Protein AF-A0A0Z8J4R9-F1 (afdb_monomer)

Foldseek 3Di:
DAFQAAKKFKFLDPDPPGDGDDMDGHGDDDDFDDWDDDPQFIWTWDQDPVRGIIIITQAGDDPNDRPGGRGDDD

pLDDT: mean 97.56, std 2.18, range [81.88, 98.75]

Secondary structure (DSSP, 8-state):
-EE-SSEEEEESSSSTTSPEEEEEETT-B----EEEEETTEEEEEEE-TTS-EEEEEEEEEETTEEEEESEE--

Mean predicted aligned error: 1.92 Å

Radius of gyration: 11.18 Å; Cα contacts (8 Å, |Δi|>4): 172; chains: 1; bounding box: 25×23×25 Å

Organism: Streptococcus suis (NCBI:txid1307)

Structure (mmCIF, N/CA/C/O backbone):
data_AF-A0A0Z8J4R9-F1
#
_entry.id   AF-A0A0Z8J4R9-F1
#
loop_
_atom_site.group_PDB
_atom_site.id
_atom_site.type_symbol
_atom_site.label_atom_id
_atom_site.label_alt_id
_atom_site.label_comp_id
_atom_site.label_asym_id
_atom_site.label_entity_id
_atom_site.label_seq_id
_atom_site.pdbx_PDB_ins_code
_atom_site.Cartn_x
_atom_site.Cartn_y
_atom_site.Cartn_z
_atom_site.occupancy
_atom_site.B_iso_or_equiv
_atom_site.auth_seq_id
_atom_site.auth_comp_id
_atom_site.auth_asym_id
_atom_site.auth_atom_id
_atom_site.pdbx_PDB_model_num
ATOM 1 N N . MET A 1 1 ? 6.158 4.295 6.712 1.00 95.12 1 MET A N 1
ATOM 2 C CA . MET A 1 1 ? 6.175 4.797 5.322 1.00 95.12 1 MET A CA 1
ATOM 3 C C . MET A 1 1 ? 5.562 6.187 5.291 1.00 95.12 1 MET A C 1
ATOM 5 O O . MET A 1 1 ? 4.568 6.396 5.976 1.00 95.12 1 MET A O 1
ATOM 9 N N . THR A 1 2 ? 6.136 7.108 4.514 1.00 98.19 2 THR A N 1
ATOM 10 C CA . THR A 1 2 ? 5.510 8.396 4.158 1.00 98.19 2 THR A CA 1
ATOM 11 C C . THR A 1 2 ? 5.103 8.355 2.692 1.00 98.19 2 THR A C 1
ATOM 13 O O . THR A 1 2 ? 5.946 8.063 1.845 1.00 98.19 2 THR A O 1
ATOM 16 N N . VAL A 1 3 ? 3.842 8.645 2.382 1.00 98.50 3 VAL A N 1
ATOM 17 C CA . VAL A 1 3 ? 3.289 8.543 1.021 1.00 98.50 3 VAL A CA 1
ATOM 18 C C . VAL A 1 3 ? 3.818 9.680 0.135 1.00 98.50 3 VAL A C 1
ATOM 20 O O . VAL A 1 3 ? 3.821 10.842 0.549 1.00 98.50 3 VAL A O 1
ATOM 23 N N . LYS A 1 4 ? 4.271 9.355 -1.084 1.00 98.56 4 LYS A N 1
ATOM 24 C CA . LYS A 1 4 ? 4.813 10.310 -2.076 1.00 98.56 4 LYS A CA 1
ATOM 25 C C . LYS A 1 4 ? 4.050 10.349 -3.401 1.00 98.56 4 LYS A C 1
ATOM 27 O O . LYS A 1 4 ? 4.403 11.132 -4.275 1.00 98.56 4 LYS A O 1
ATOM 32 N N . VAL A 1 5 ? 2.983 9.569 -3.521 1.00 98.25 5 VAL A N 1
ATOM 33 C CA . VAL A 1 5 ? 2.021 9.617 -4.632 1.00 98.25 5 VAL A CA 1
ATOM 34 C C . VAL A 1 5 ? 0.695 10.220 -4.164 1.00 98.25 5 VAL A C 1
ATOM 36 O O . VAL A 1 5 ? 0.490 10.414 -2.967 1.00 98.25 5 VAL A O 1
ATOM 39 N N . SER A 1 6 ? -0.209 10.540 -5.091 1.00 98.06 6 SER A N 1
ATOM 40 C CA . SER A 1 6 ? -1.490 11.182 -4.763 1.00 98.06 6 SER A CA 1
ATOM 41 C C . SER A 1 6 ? -2.404 10.300 -3.913 1.00 98.06 6 SER A C 1
ATOM 43 O O . SER A 1 6 ? -3.057 10.807 -3.001 1.00 98.06 6 SER A O 1
ATOM 45 N N . LEU A 1 7 ? -2.442 8.995 -4.194 1.00 98.38 7 LEU A N 1
ATOM 46 C CA . LEU A 1 7 ? -3.331 8.048 -3.532 1.00 98.38 7 LEU A CA 1
ATOM 47 C C . LEU A 1 7 ? -2.731 6.639 -3.508 1.00 98.38 7 LEU A C 1
ATOM 49 O O . LEU A 1 7 ? -2.203 6.161 -4.510 1.00 98.38 7 LEU A O 1
ATOM 53 N N . LEU A 1 8 ? -2.879 5.955 -2.376 1.00 98.56 8 LEU A N 1
ATOM 54 C CA . LEU A 1 8 ? -2.625 4.530 -2.207 1.00 98.56 8 LEU A CA 1
ATOM 55 C C . LEU A 1 8 ? -3.861 3.845 -1.637 1.00 98.56 8 LEU A C 1
ATOM 57 O O . LEU A 1 8 ? -4.444 4.303 -0.658 1.00 98.56 8 LEU A O 1
ATOM 61 N N . ASN A 1 9 ? -4.230 2.709 -2.219 1.00 98.69 9 ASN A N 1
ATOM 62 C CA . ASN A 1 9 ? -5.323 1.889 -1.712 1.00 98.69 9 ASN A CA 1
ATOM 63 C C . ASN A 1 9 ? -4.845 0.996 -0.566 1.00 98.69 9 ASN A C 1
ATOM 65 O O . ASN A 1 9 ? -3.812 0.333 -0.671 1.00 98.69 9 ASN A O 1
ATOM 69 N N . VAL A 1 10 ? -5.653 0.921 0.486 1.00 98.62 10 VAL A N 1
ATOM 70 C CA . VAL A 1 10 ? -5.540 -0.086 1.537 1.00 98.62 10 VAL A CA 1
ATOM 71 C C . VAL A 1 10 ? -6.456 -1.245 1.173 1.00 98.62 10 VAL A C 1
ATOM 73 O O . VAL A 1 10 ? -7.658 -1.049 0.980 1.00 98.62 10 VAL A O 1
ATOM 76 N N . ARG A 1 11 ? -5.899 -2.451 1.092 1.00 98.75 11 ARG A N 1
ATOM 77 C CA . ARG A 1 11 ? -6.610 -3.673 0.713 1.00 98.75 11 ARG A CA 1
ATOM 78 C C . ARG A 1 11 ? -6.673 -4.692 1.847 1.00 98.75 11 ARG A C 1
ATOM 80 O O . ARG A 1 11 ? -5.900 -4.627 2.806 1.00 98.75 11 ARG A O 1
ATOM 87 N N . ASP A 1 12 ? -7.627 -5.613 1.754 1.00 98.44 12 ASP A N 1
ATOM 88 C CA . ASP A 1 12 ? -7.833 -6.713 2.709 1.00 98.44 12 ASP A CA 1
ATOM 89 C C . ASP A 1 12 ? -6.936 -7.939 2.472 1.00 98.44 12 ASP A C 1
ATOM 91 O O . ASP A 1 12 ? -6.754 -8.739 3.386 1.00 98.44 12 ASP A O 1
ATOM 95 N N . LYS A 1 13 ? -6.320 -8.042 1.295 1.00 97.81 13 LYS A N 1
ATOM 96 C CA . LYS A 1 13 ? -5.266 -9.004 0.954 1.00 97.81 13 LYS A CA 1
ATOM 97 C C . LYS A 1 13 ? -4.195 -8.340 0.075 1.00 97.81 13 LYS A C 1
ATOM 99 O O . LYS A 1 13 ? -4.487 -7.301 -0.529 1.00 97.81 13 LYS A O 1
ATOM 104 N N . PRO A 1 14 ? -2.968 -8.888 -0.001 1.00 94.06 14 PRO A N 1
ATOM 105 C CA . PRO A 1 14 ? -1.962 -8.381 -0.920 1.00 94.06 14 PRO A CA 1
ATOM 106 C C . PRO A 1 14 ? -2.337 -8.826 -2.334 1.00 94.06 14 PRO A C 1
ATOM 108 O O . PRO A 1 14 ? -2.452 -10.023 -2.589 1.00 94.06 14 PRO A O 1
ATOM 111 N N . GLY A 1 15 ? -2.561 -7.861 -3.221 1.00 96.31 15 GLY A N 1
ATOM 112 C CA . GLY A 1 15 ? -2.914 -8.115 -4.615 1.00 96.31 15 GLY A CA 1
ATOM 113 C C . GLY A 1 15 ? -3.928 -7.123 -5.179 1.00 96.31 15 GLY A C 1
ATOM 114 O O . GLY A 1 15 ? -4.652 -6.440 -4.447 1.00 96.31 15 GLY A O 1
ATOM 115 N N . LEU A 1 16 ? -3.978 -7.023 -6.503 1.00 96.44 16 LEU A N 1
ATOM 116 C CA . LEU A 1 16 ? -4.864 -6.109 -7.229 1.00 96.44 16 LEU A CA 1
ATOM 117 C C . LEU A 1 16 ? -6.343 -6.499 -7.124 1.00 96.44 16 LEU A C 1
ATOM 119 O O . LEU A 1 16 ? -7.214 -5.641 -7.287 1.00 96.44 16 LEU A O 1
ATOM 123 N N . ASP A 1 17 ? -6.622 -7.755 -6.791 1.00 97.75 17 ASP A N 1
ATOM 124 C CA . ASP A 1 17 ? -7.963 -8.303 -6.601 1.00 97.75 17 ASP A CA 1
ATOM 125 C C . ASP A 1 17 ? -8.464 -8.218 -5.141 1.00 97.75 17 ASP A C 1
ATOM 127 O O . ASP A 1 17 ? -9.598 -8.599 -4.846 1.00 97.75 17 ASP A O 1
ATOM 131 N N . GLY A 1 18 ? -7.648 -7.706 -4.210 1.00 97.81 18 GLY A N 1
ATOM 132 C CA . GLY A 1 18 ? -8.073 -7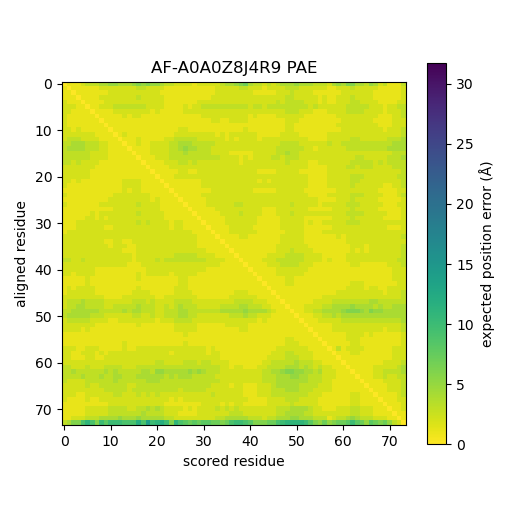.430 -2.834 1.00 97.81 18 GLY A CA 1
ATOM 133 C C . GLY A 1 18 ? -9.074 -6.279 -2.760 1.00 97.81 18 GLY A C 1
ATOM 134 O O . GLY A 1 18 ? -8.947 -5.290 -3.485 1.00 97.81 18 GLY A O 1
ATOM 135 N N . LYS A 1 19 ? -10.061 -6.354 -1.866 1.00 98.50 19 LYS A N 1
ATOM 136 C CA . LYS A 1 19 ? -11.062 -5.290 -1.710 1.00 98.50 19 LYS A CA 1
ATOM 137 C C . LYS A 1 19 ? -10.407 -4.040 -1.145 1.00 98.50 19 LYS A C 1
ATOM 139 O O . LYS A 1 19 ? -9.676 -4.114 -0.159 1.00 98.50 19 LYS A O 1
ATOM 144 N N . ILE A 1 20 ? -10.706 -2.889 -1.739 1.00 98.56 20 ILE A N 1
ATOM 145 C CA . ILE A 1 20 ? -10.283 -1.589 -1.214 1.00 98.56 20 ILE A CA 1
ATOM 146 C C . ILE A 1 20 ? -11.154 -1.265 0.002 1.00 98.56 20 ILE A C 1
ATOM 148 O O . ILE A 1 20 ? -12.379 -1.290 -0.085 1.00 98.56 20 ILE A O 1
ATOM 152 N N . VAL A 1 21 ? -10.519 -0.983 1.137 1.00 98.38 21 VAL A N 1
ATOM 153 C CA . VAL A 1 21 ? -11.201 -0.734 2.421 1.00 98.38 21 VAL A CA 1
ATOM 154 C C . VAL A 1 21 ? -10.874 0.628 3.029 1.00 98.38 21 VAL A C 1
ATOM 156 O O . VAL A 1 21 ? -11.563 1.064 3.946 1.00 98.38 21 VAL A O 1
ATOM 159 N N . ALA A 1 22 ? -9.815 1.278 2.550 1.00 98.19 22 ALA A N 1
ATOM 160 C CA . ALA A 1 22 ? -9.413 2.631 2.916 1.00 98.19 22 ALA A CA 1
ATOM 161 C C . ALA A 1 22 ? -8.399 3.153 1.887 1.00 98.19 22 ALA A C 1
ATOM 163 O O . ALA A 1 22 ? -8.002 2.434 0.965 1.00 98.19 22 ALA A O 1
ATOM 164 N N . THR A 1 23 ? -7.946 4.386 2.074 1.00 98.56 23 THR A N 1
ATOM 165 C CA . THR A 1 23 ? -6.917 5.017 1.246 1.00 98.56 23 THR A CA 1
ATOM 166 C C . THR A 1 23 ? -5.955 5.817 2.110 1.00 98.56 23 THR A C 1
ATOM 168 O O . THR A 1 23 ? -6.362 6.345 3.142 1.00 98.56 23 THR A O 1
ATOM 171 N N . TYR A 1 24 ? -4.714 5.943 1.648 1.00 98.62 24 TYR A N 1
ATOM 172 C CA . TYR A 1 24 ? -3.776 6.973 2.084 1.00 98.62 24 TYR A CA 1
ATOM 173 C C . TYR A 1 24 ? -3.545 7.970 0.951 1.00 98.62 24 TYR A C 1
ATOM 175 O O . TYR A 1 24 ? -3.540 7.590 -0.218 1.00 98.62 24 TYR A O 1
ATOM 183 N N . THR A 1 25 ? -3.316 9.228 1.290 1.00 98.69 25 THR A N 1
ATOM 184 C CA . THR A 1 25 ? -3.022 10.317 0.355 1.00 98.69 25 THR A CA 1
ATOM 185 C C . THR A 1 25 ? -1.625 10.889 0.592 1.00 98.69 25 THR A C 1
ATOM 187 O O . THR A 1 25 ? -0.929 10.520 1.543 1.00 98.69 25 THR A O 1
ATOM 190 N N . TYR A 1 26 ? -1.172 11.754 -0.318 1.00 98.56 26 TYR A N 1
ATOM 191 C CA . TYR A 1 26 ? 0.165 12.346 -0.276 1.00 98.56 26 TYR A CA 1
ATOM 192 C C . TYR A 1 26 ? 0.516 12.937 1.102 1.00 98.56 26 TYR A C 1
ATOM 194 O O . TYR A 1 26 ? -0.241 13.713 1.678 1.00 98.56 26 TYR A O 1
ATOM 202 N N . GLY A 1 27 ? 1.710 12.613 1.606 1.00 98.50 27 GLY A N 1
ATOM 203 C CA . GLY A 1 27 ? 2.232 13.132 2.872 1.00 98.50 27 GLY A CA 1
ATOM 204 C C . GLY A 1 27 ? 1.771 12.377 4.121 1.00 98.50 27 GLY A C 1
ATOM 205 O O . GLY A 1 27 ? 2.422 12.503 5.162 1.00 98.50 27 GLY A O 1
ATOM 206 N N . GLU A 1 28 ? 0.727 11.547 4.034 1.00 98.56 28 GLU A N 1
ATOM 207 C CA . GLU A 1 28 ? 0.303 10.717 5.160 1.00 98.56 28 GLU A CA 1
ATOM 208 C C . GLU A 1 28 ? 1.364 9.677 5.533 1.00 98.56 28 GLU A C 1
ATOM 210 O O . GLU A 1 28 ? 2.199 9.251 4.723 1.00 98.56 28 GLU A O 1
ATOM 215 N N . GLN A 1 29 ? 1.338 9.285 6.805 1.00 98.00 29 GLN A N 1
ATOM 216 C CA . GLN A 1 29 ? 2.298 8.364 7.391 1.00 98.00 29 GLN A CA 1
ATOM 217 C C . GLN A 1 29 ? 1.588 7.220 8.096 1.00 98.00 29 GLN A C 1
ATOM 219 O O . GLN A 1 29 ? 0.610 7.417 8.813 1.00 98.00 29 GLN A O 1
ATOM 224 N N . PHE A 1 30 ? 2.141 6.024 7.939 1.00 97.50 30 PHE A N 1
ATOM 225 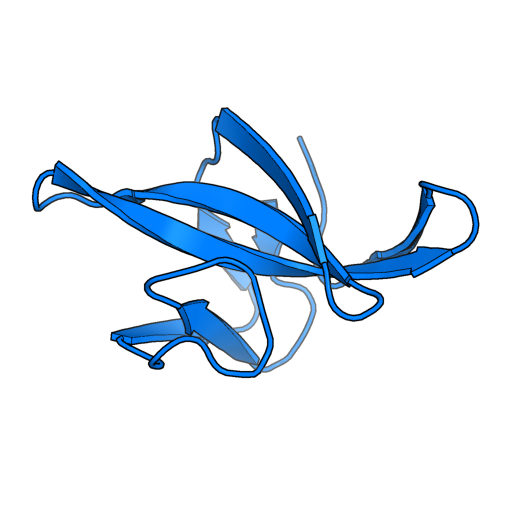C CA . PHE A 1 30 ? 1.716 4.851 8.687 1.00 97.50 30 PHE A CA 1
ATOM 226 C C . PHE A 1 30 ? 2.889 3.901 8.916 1.00 97.50 30 PHE A C 1
ATOM 228 O O . PHE A 1 30 ? 3.852 3.860 8.139 1.00 97.50 30 PHE A O 1
ATOM 235 N N . ASN A 1 31 ? 2.809 3.144 10.005 1.00 97.50 31 ASN A N 1
ATOM 236 C CA . ASN A 1 31 ? 3.773 2.099 10.328 1.00 97.50 31 ASN A CA 1
ATOM 237 C C . ASN A 1 31 ? 3.329 0.777 9.703 1.00 97.50 31 ASN A C 1
ATOM 239 O O . ASN A 1 31 ? 2.138 0.533 9.530 1.00 97.50 31 ASN A O 1
ATOM 243 N N . TYR A 1 32 ? 4.299 -0.064 9.374 1.00 98.12 32 TYR A N 1
ATOM 244 C CA . TYR A 1 32 ? 4.101 -1.407 8.846 1.00 98.12 32 TYR A CA 1
ATOM 245 C C . TYR A 1 32 ? 5.147 -2.331 9.465 1.00 98.12 32 TYR A C 1
ATOM 247 O O . TYR A 1 32 ? 6.180 -1.864 9.941 1.00 98.12 32 TYR A O 1
ATOM 255 N N . ASP A 1 33 ? 4.869 -3.627 9.469 1.00 98.00 33 ASP A N 1
ATOM 256 C CA . ASP A 1 33 ? 5.717 -4.639 10.114 1.00 98.00 33 ASP A CA 1
ATOM 257 C C . ASP A 1 33 ? 6.080 -5.801 9.180 1.00 98.00 33 ASP A C 1
ATOM 259 O O . ASP A 1 33 ? 6.909 -6.636 9.526 1.00 98.00 33 ASP A O 1
ATOM 263 N N . SER A 1 34 ? 5.469 -5.857 7.994 1.00 97.94 34 SER A N 1
ATOM 264 C CA . SER A 1 34 ? 5.623 -6.966 7.055 1.00 97.94 34 SER A CA 1
ATOM 265 C C . SER A 1 34 ? 5.674 -6.464 5.617 1.00 97.94 34 SER A C 1
ATOM 267 O O . SER A 1 34 ? 5.054 -5.448 5.283 1.00 97.94 34 SER A O 1
ATOM 269 N N . VAL A 1 35 ? 6.382 -7.207 4.765 1.00 97.62 35 VAL A N 1
ATOM 270 C CA . VAL A 1 35 ? 6.536 -6.934 3.331 1.00 97.62 35 VAL A CA 1
ATOM 271 C C . VAL A 1 35 ? 6.165 -8.182 2.531 1.00 97.62 35 VAL A C 1
ATOM 273 O O . VAL A 1 35 ? 6.563 -9.288 2.890 1.00 97.62 35 VAL A O 1
ATOM 276 N N . TYR A 1 36 ? 5.418 -8.002 1.444 1.00 98.00 36 TYR A N 1
ATOM 277 C CA . TYR A 1 36 ? 4.984 -9.062 0.534 1.00 98.00 36 TYR A CA 1
ATOM 278 C C . TYR A 1 36 ? 5.282 -8.676 -0.915 1.00 98.00 36 TYR A C 1
ATOM 280 O O . TYR A 1 36 ? 5.363 -7.495 -1.245 1.00 98.00 36 TYR A O 1
ATOM 288 N 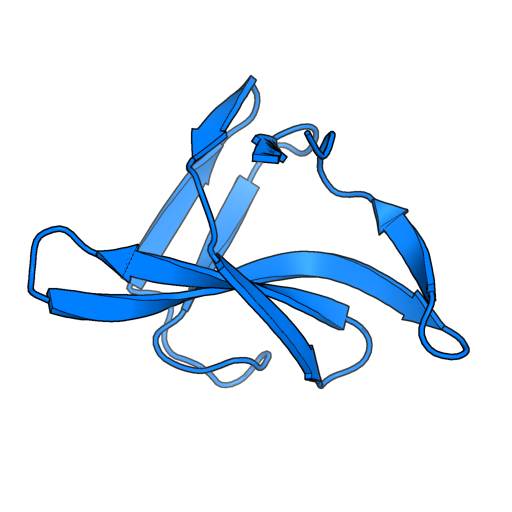N . ILE A 1 37 ? 5.408 -9.678 -1.783 1.00 97.94 37 ILE A N 1
ATOM 289 C CA . ILE A 1 37 ? 5.552 -9.501 -3.230 1.00 97.94 37 ILE A CA 1
ATOM 290 C C . ILE A 1 37 ? 4.377 -10.206 -3.894 1.00 97.94 37 ILE A C 1
ATOM 292 O O . ILE A 1 37 ? 4.192 -11.404 -3.685 1.00 97.94 37 ILE A O 1
ATOM 296 N N . ALA A 1 38 ? 3.576 -9.460 -4.647 1.00 98.00 38 ALA A N 1
ATOM 297 C CA . ALA A 1 38 ? 2.429 -9.985 -5.381 1.00 98.00 38 ALA A CA 1
ATOM 298 C C . ALA A 1 38 ? 2.050 -9.027 -6.514 1.00 98.00 38 ALA A C 1
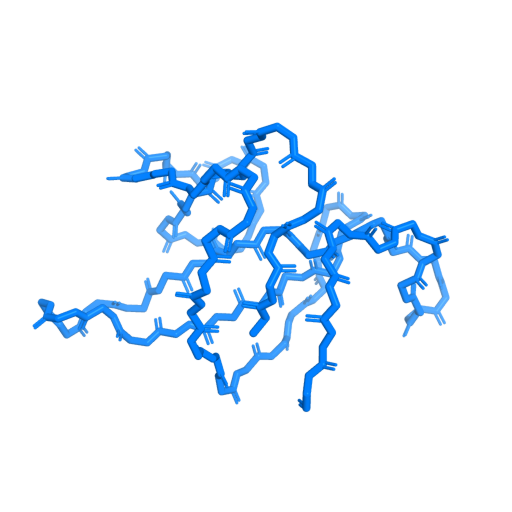ATOM 300 O O . ALA A 1 38 ? 2.163 -7.810 -6.354 1.00 98.00 38 ALA A O 1
ATOM 301 N N . ASP A 1 39 ? 1.581 -9.576 -7.634 1.00 97.69 39 ASP A N 1
ATOM 302 C CA . ASP A 1 39 ? 1.058 -8.831 -8.788 1.00 97.69 39 ASP A CA 1
ATOM 303 C C . ASP A 1 39 ? 1.999 -7.748 -9.344 1.00 97.69 39 ASP A C 1
ATOM 305 O O . ASP A 1 39 ? 1.546 -6.707 -9.808 1.00 97.69 39 ASP A O 1
ATOM 309 N N . GLY A 1 40 ? 3.316 -7.969 -9.278 1.00 98.00 40 GLY A N 1
ATOM 310 C CA . GLY A 1 40 ? 4.315 -6.997 -9.741 1.00 98.00 40 GLY A CA 1
ATOM 311 C C . GLY A 1 40 ? 4.513 -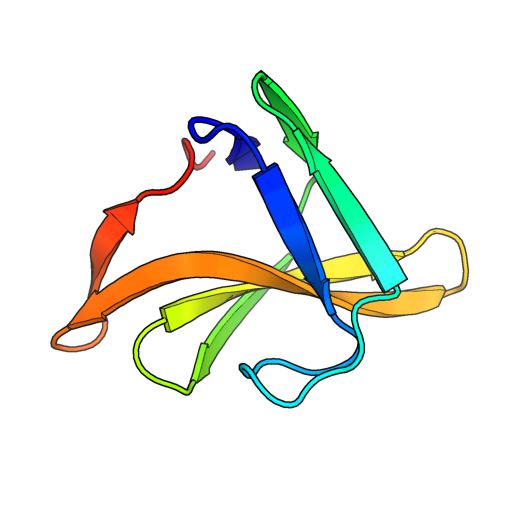5.797 -8.809 1.00 98.00 40 GLY A C 1
ATOM 312 O O . GLY A 1 40 ? 5.088 -4.794 -9.222 1.00 98.00 40 GLY A O 1
ATOM 313 N N . TYR A 1 41 ? 4.067 -5.883 -7.551 1.00 98.50 41 TYR A N 1
ATOM 314 C CA . TYR A 1 41 ? 4.270 -4.839 -6.547 1.00 98.50 41 TYR A CA 1
ATOM 315 C C . TYR A 1 41 ? 4.921 -5.372 -5.274 1.00 98.50 41 TYR A C 1
ATOM 317 O O . TYR A 1 41 ? 4.701 -6.510 -4.844 1.00 98.50 41 TYR A O 1
ATOM 325 N N . ILE A 1 42 ? 5.668 -4.484 -4.620 1.00 98.31 42 ILE A N 1
ATOM 326 C CA . ILE A 1 42 ? 6.014 -4.616 -3.210 1.00 98.31 42 ILE A CA 1
ATOM 327 C C . ILE A 1 42 ? 4.833 -4.093 -2.397 1.00 98.31 42 ILE A C 1
ATOM 329 O O . ILE A 1 42 ? 4.406 -2.953 -2.571 1.00 98.31 42 ILE A O 1
ATOM 333 N N . TRP A 1 43 ? 4.333 -4.900 -1.472 1.00 98.56 43 TRP A N 1
ATOM 334 C CA . TRP A 1 43 ? 3.266 -4.539 -0.547 1.00 98.56 43 TRP A CA 1
ATOM 335 C C . TRP A 1 43 ? 3.825 -4.421 0.861 1.00 98.56 43 TRP A C 1
ATOM 337 O O . TRP A 1 43 ? 4.511 -5.325 1.330 1.00 98.56 43 TRP A O 1
ATOM 347 N N . VAL A 1 44 ? 3.480 -3.350 1.567 1.00 98.50 44 VAL A N 1
ATOM 348 C CA . VAL A 1 44 ? 3.680 -3.255 3.017 1.00 98.50 44 VAL A CA 1
ATOM 349 C C . VAL A 1 44 ? 2.384 -3.590 3.739 1.00 98.50 44 VAL A C 1
ATOM 351 O O . VAL A 1 44 ? 1.290 -3.390 3.205 1.00 98.50 44 VAL A O 1
ATOM 354 N N . SER A 1 45 ? 2.490 -4.103 4.961 1.00 98.62 45 SER A N 1
ATOM 355 C CA . SER A 1 45 ? 1.324 -4.542 5.720 1.00 98.62 45 SER A CA 1
ATOM 356 C C . SER A 1 45 ? 1.398 -4.170 7.198 1.00 98.62 45 SER A C 1
ATOM 358 O O . SER A 1 45 ? 2.473 -4.157 7.798 1.00 98.62 45 SER A O 1
ATOM 360 N N . TYR A 1 46 ? 0.231 -3.881 7.775 1.00 98.50 46 TYR A N 1
ATOM 361 C CA . TYR A 1 46 ? 0.051 -3.488 9.174 1.00 98.50 46 TYR A CA 1
ATOM 362 C C . TYR A 1 46 ? -1.250 -4.065 9.754 1.00 98.50 46 TYR A C 1
ATOM 364 O O . TYR A 1 46 ? -2.152 -4.462 9.010 1.00 98.50 46 TYR A O 1
ATOM 372 N N . VAL A 1 47 ? -1.358 -4.136 11.086 1.00 98.31 47 VAL A N 1
ATOM 373 C CA . VAL A 1 47 ? -2.616 -4.471 11.770 1.00 98.31 47 VAL A CA 1
ATOM 374 C C . VAL A 1 47 ? -3.374 -3.167 11.981 1.00 98.31 47 VAL A C 1
ATOM 376 O O . VAL A 1 47 ? -2.855 -2.239 12.600 1.00 98.31 47 VAL A O 1
ATOM 379 N N . SER A 1 48 ? -4.590 -3.066 11.448 1.00 96.75 48 SER A N 1
ATOM 380 C CA . SER A 1 48 ? -5.438 -1.894 11.662 1.00 96.75 48 SER A CA 1
ATOM 381 C C . SER A 1 48 ? -5.849 -1.763 13.131 1.00 96.75 48 SER A C 1
ATOM 383 O O . SER A 1 48 ? -5.782 -2.711 13.912 1.00 96.75 48 SER A O 1
ATOM 385 N N . ARG A 1 49 ? -6.414 -0.606 13.496 1.00 94.56 49 ARG A N 1
ATOM 386 C CA . ARG A 1 49 ? -7.016 -0.394 14.823 1.00 94.56 49 ARG A CA 1
ATOM 387 C C . ARG A 1 49 ? -8.100 -1.427 15.175 1.00 94.56 49 ARG A C 1
ATOM 389 O O . ARG A 1 49 ? -8.338 -1.678 16.347 1.00 94.56 49 ARG A O 1
ATOM 396 N N . SER A 1 50 ? -8.744 -2.026 14.172 1.00 94.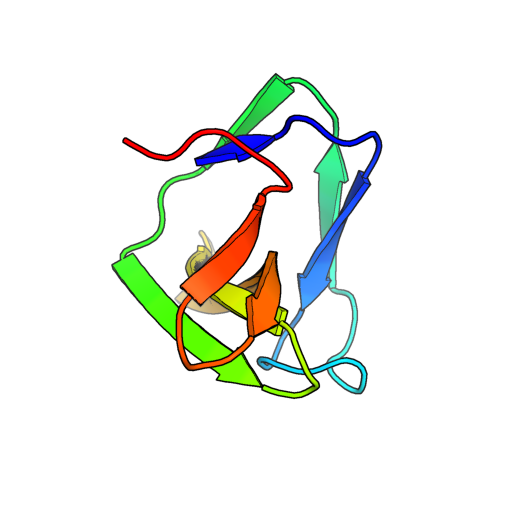75 50 SER A N 1
ATOM 397 C CA . SER A 1 50 ? -9.769 -3.063 14.346 1.00 94.75 50 SER A CA 1
ATOM 398 C C . SER A 1 50 ? -9.200 -4.486 14.445 1.00 94.75 50 SER A C 1
ATOM 400 O O . SER A 1 50 ? -9.966 -5.439 14.365 1.00 94.75 50 SER A O 1
ATOM 402 N N . GLY A 1 51 ? -7.876 -4.654 14.530 1.00 97.69 51 GLY A N 1
ATOM 403 C CA . GLY A 1 51 ? -7.226 -5.965 14.627 1.00 97.69 51 GLY A CA 1
ATOM 404 C C . GLY A 1 51 ? -7.093 -6.724 13.301 1.00 97.69 51 GLY A C 1
ATOM 405 O O . GLY A 1 51 ? -6.659 -7.871 13.299 1.00 97.69 51 GLY A O 1
ATOM 406 N N . VAL A 1 52 ? -7.439 -6.110 12.164 1.00 98.19 52 VAL A N 1
ATOM 407 C CA . VAL A 1 52 ? -7.419 -6.775 10.850 1.00 98.19 52 VAL A CA 1
ATOM 408 C C . VAL A 1 52 ? -6.145 -6.406 10.094 1.00 98.19 52 VAL A C 1
ATOM 410 O O . VAL A 1 52 ? -5.782 -5.232 10.014 1.00 98.19 52 VAL A O 1
ATOM 413 N N . ARG A 1 53 ? -5.471 -7.397 9.504 1.00 98.62 53 ARG A N 1
ATOM 414 C CA . ARG A 1 53 ? -4.304 -7.186 8.638 1.00 98.62 53 ARG A CA 1
ATOM 415 C C . ARG A 1 53 ? -4.711 -6.448 7.359 1.00 98.62 53 ARG A C 1
ATOM 417 O O . ARG A 1 53 ? -5.691 -6.813 6.713 1.00 98.62 53 ARG A O 1
ATOM 424 N N . ARG A 1 54 ? -3.960 -5.408 7.002 1.00 98.69 54 ARG A N 1
ATOM 425 C CA . ARG A 1 54 ? -4.177 -4.575 5.814 1.00 98.69 54 ARG A CA 1
ATOM 426 C C . ARG A 1 54 ? -2.922 -4.485 4.968 1.00 98.69 54 ARG A C 1
ATOM 428 O O . ARG A 1 54 ? -1.819 -4.657 5.483 1.00 98.69 54 ARG A O 1
ATOM 435 N N . TYR A 1 55 ? -3.103 -4.208 3.684 1.00 98.75 55 TYR A N 1
ATOM 436 C CA . TYR A 1 55 ? -2.035 -4.241 2.691 1.00 98.75 55 TYR A CA 1
ATOM 437 C C . TYR A 1 55 ? -2.070 -2.981 1.839 1.00 98.75 55 TYR A C 1
ATOM 439 O O . TYR A 1 55 ? -3.137 -2.557 1.403 1.00 98.75 55 TYR A O 1
ATOM 447 N N . VAL A 1 56 ? -0.907 -2.387 1.597 1.00 98.75 56 VAL A N 1
ATOM 448 C CA . VAL A 1 56 ? -0.761 -1.174 0.789 1.00 98.75 56 VAL A CA 1
ATOM 449 C C . VAL A 1 56 ? 0.376 -1.398 -0.195 1.00 98.75 56 VAL A C 1
ATOM 451 O O . VAL A 1 56 ? 1.474 -1.778 0.213 1.00 98.75 56 VAL A O 1
ATOM 454 N N . ALA A 1 57 ? 0.124 -1.176 -1.485 1.00 98.50 57 ALA A N 1
ATOM 455 C CA . ALA A 1 57 ? 1.184 -1.210 -2.485 1.00 98.50 57 ALA A CA 1
ATOM 456 C C . ALA A 1 57 ? 2.175 -0.071 -2.201 1.00 98.50 57 ALA A C 1
ATOM 458 O O . ALA A 1 57 ? 1.784 1.083 -2.034 1.00 98.50 57 ALA A O 1
ATOM 459 N N . ALA A 1 58 ? 3.456 -0.406 -2.117 1.00 98.19 58 ALA A N 1
ATOM 460 C CA . ALA A 1 58 ? 4.538 0.496 -1.740 1.00 98.19 58 ALA A CA 1
ATOM 461 C C . ALA A 1 58 ? 5.498 0.803 -2.899 1.00 98.19 58 ALA A C 1
ATOM 463 O O . ALA A 1 58 ? 6.394 1.640 -2.760 1.00 98.19 58 ALA A O 1
ATOM 464 N N . GLY A 1 59 ? 5.322 0.135 -4.034 1.00 98.31 59 GLY A N 1
ATOM 465 C CA 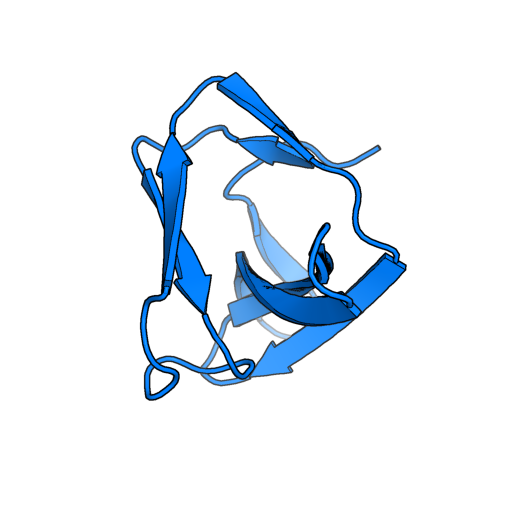. GLY A 1 59 ? 6.039 0.406 -5.271 1.00 98.31 59 GLY A CA 1
ATOM 466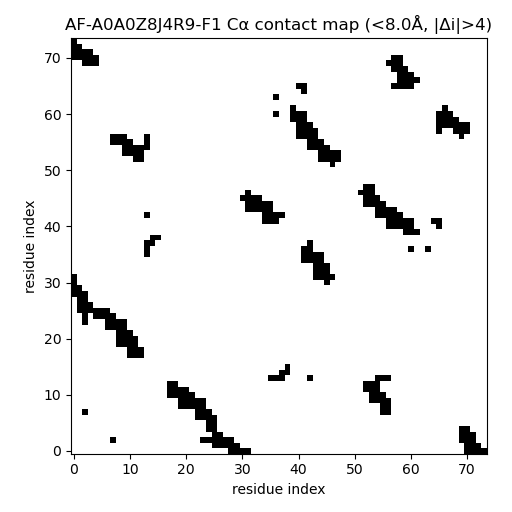 C C . GLY A 1 59 ? 6.007 -0.778 -6.221 1.00 98.31 59 GLY A C 1
ATOM 467 O O . GLY A 1 59 ? 5.531 -1.858 -5.861 1.00 98.31 59 GLY A O 1
ATOM 468 N N . GLU A 1 60 ? 6.508 -0.561 -7.429 1.00 98.50 60 GLU A N 1
ATOM 469 C CA . GLU A 1 60 ? 6.646 -1.607 -8.444 1.00 98.50 60 GLU A CA 1
ATOM 470 C C . GLU A 1 60 ? 7.802 -2.545 -8.100 1.00 98.50 60 GLU A C 1
ATOM 472 O O . GLU A 1 60 ? 8.868 -2.114 -7.648 1.00 98.50 60 GLU A O 1
ATOM 477 N N . GLU A 1 61 ? 7.580 -3.838 -8.302 1.00 98.06 61 GLU A N 1
ATOM 478 C CA . GLU A 1 61 ? 8.556 -4.880 -8.035 1.00 98.06 61 GLU A CA 1
ATOM 479 C C . GLU A 1 61 ? 9.241 -5.349 -9.319 1.00 98.06 61 GLU A C 1
ATOM 481 O O . GLU A 1 61 ? 8.612 -5.591 -10.345 1.00 98.06 61 GLU A O 1
ATOM 486 N N . SER A 1 62 ? 10.560 -5.503 -9.235 1.00 97.94 62 SER A N 1
ATOM 487 C CA . SER A 1 62 ? 11.357 -6.230 -10.216 1.00 97.94 62 SER A CA 1
ATOM 488 C C . SER A 1 62 ? 12.543 -6.885 -9.515 1.00 97.94 62 SER A C 1
ATOM 490 O O . SER A 1 62 ? 13.270 -6.227 -8.766 1.00 97.94 62 SER A O 1
ATOM 492 N N . ASN A 1 63 ? 12.764 -8.181 -9.749 1.00 96.69 63 ASN A N 1
ATOM 493 C CA . ASN A 1 63 ? 13.878 -8.948 -9.172 1.00 96.69 63 ASN A CA 1
ATOM 494 C C . ASN A 1 63 ? 14.012 -8.803 -7.642 1.00 96.69 63 ASN A C 1
ATOM 496 O O . ASN A 1 63 ? 15.108 -8.651 -7.098 1.00 96.69 63 ASN A O 1
ATOM 500 N N . ARG A 1 64 ? 12.876 -8.848 -6.946 1.00 93.88 64 ARG A N 1
ATOM 501 C CA . ARG A 1 64 ? 12.684 -8.661 -5.501 1.00 93.88 64 ARG A CA 1
ATOM 502 C C . ARG A 1 64 ? 13.157 -7.307 -4.978 1.00 93.88 64 ARG A C 1
ATOM 504 O O . ARG A 1 64 ? 13.519 -7.183 -3.808 1.00 93.88 64 ARG A O 1
ATOM 511 N N . ARG A 1 65 ? 13.165 -6.287 -5.835 1.00 95.88 65 ARG A N 1
ATOM 512 C CA . ARG A 1 65 ? 13.514 -4.905 -5.493 1.00 95.88 65 ARG A CA 1
ATOM 513 C C . ARG A 1 65 ? 12.356 -3.977 -5.824 1.00 95.88 65 ARG A C 1
ATOM 515 O O . ARG A 1 65 ? 11.657 -4.178 -6.812 1.00 95.88 65 ARG A O 1
ATOM 522 N N . ASN A 1 66 ? 12.192 -2.944 -5.004 1.00 96.81 66 ASN A N 1
ATOM 523 C CA . ASN A 1 66 ? 11.290 -1.841 -5.305 1.00 96.81 66 ASN A CA 1
ATOM 524 C C . ASN A 1 66 ? 11.979 -0.902 -6.307 1.00 96.81 66 ASN A C 1
ATOM 526 O O . ASN A 1 66 ? 12.957 -0.246 -5.946 1.00 96.81 66 ASN A O 1
ATOM 530 N N . VAL A 1 67 ? 11.509 -0.881 -7.553 1.00 98.12 67 VAL A N 1
ATOM 531 C CA . VAL A 1 67 ? 12.101 -0.072 -8.634 1.00 98.12 67 VAL A CA 1
ATOM 532 C C . VAL A 1 67 ? 11.408 1.275 -8.819 1.00 98.12 67 VAL A C 1
ATOM 534 O O . VAL A 1 67 ? 12.033 2.214 -9.306 1.00 98.12 67 VAL A O 1
ATOM 537 N N . VAL A 1 68 ? 10.159 1.401 -8.362 1.00 98.06 68 VAL A N 1
ATOM 538 C CA . VAL A 1 68 ? 9.396 2.658 -8.370 1.00 98.06 68 VAL A CA 1
ATOM 539 C C . VAL A 1 68 ? 8.724 2.848 -7.005 1.00 98.06 68 VAL A C 1
ATOM 541 O O . VAL A 1 68 ? 7.563 2.479 -6.827 1.00 98.06 68 VAL A O 1
ATOM 544 N N . PRO A 1 69 ? 9.436 3.400 -6.006 1.00 97.88 69 PRO A N 1
ATOM 545 C CA . PRO A 1 69 ? 8.881 3.608 -4.674 1.00 97.88 69 PRO A CA 1
ATOM 546 C C . PRO A 1 69 ? 7.727 4.614 -4.656 1.00 97.88 69 PRO A C 1
ATOM 548 O O . PRO A 1 69 ? 7.865 5.742 -5.121 1.00 97.88 69 PRO A O 1
ATOM 551 N N . TYR A 1 70 ? 6.614 4.258 -4.013 1.00 98.44 70 TYR A N 1
ATOM 552 C CA . TYR A 1 70 ? 5.462 5.158 -3.826 1.00 98.44 70 TYR A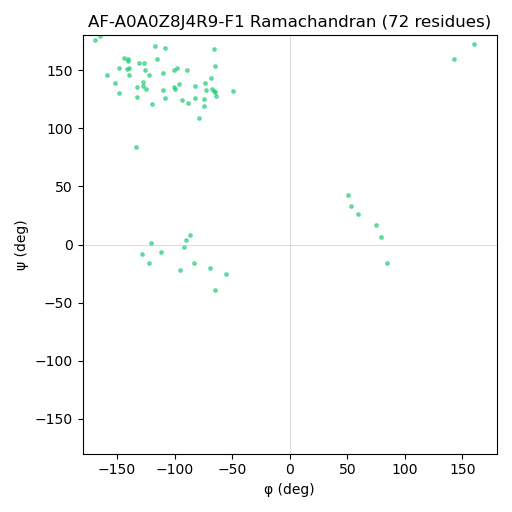 CA 1
ATOM 553 C C . TYR A 1 70 ? 5.534 5.991 -2.543 1.00 98.44 70 TYR A C 1
ATOM 555 O O . TYR A 1 70 ? 4.607 6.730 -2.193 1.00 98.44 70 TYR A O 1
ATOM 563 N N . GLY A 1 71 ? 6.632 5.867 -1.807 1.00 97.50 71 GLY A N 1
ATOM 564 C CA . GLY A 1 71 ? 6.851 6.560 -0.555 1.00 97.50 71 GLY A CA 1
ATOM 565 C C . GLY A 1 71 ? 8.285 6.438 -0.075 1.00 97.50 71 GLY A C 1
ATOM 566 O O . GLY A 1 71 ? 9.102 5.735 -0.664 1.00 97.50 71 GLY A O 1
ATOM 567 N N . THR A 1 72 ? 8.581 7.121 1.024 1.00 97.56 72 THR A N 1
ATOM 568 C CA . THR A 1 72 ? 9.852 6.965 1.735 1.00 97.56 72 THR A CA 1
ATOM 569 C C . THR A 1 72 ? 9.685 5.976 2.884 1.00 97.56 72 THR A C 1
ATOM 571 O O . THR A 1 72 ? 8.690 6.010 3.621 1.00 97.56 72 THR A O 1
ATOM 574 N N . PHE A 1 73 ? 10.673 5.104 3.047 1.00 93.75 73 PHE A N 1
ATOM 575 C CA . PHE A 1 73 ? 10.727 4.086 4.094 1.00 93.75 73 PHE A CA 1
ATOM 576 C C . PHE A 1 73 ? 11.648 4.559 5.226 1.00 93.75 73 PHE A C 1
ATOM 578 O O . PHE A 1 73 ? 12.545 5.365 4.983 1.00 93.75 73 PHE A O 1
ATOM 585 N N . LYS A 1 74 ? 11.368 4.124 6.455 1.00 81.88 74 LYS A N 1
ATOM 586 C CA . LYS A 1 74 ? 12.168 4.401 7.655 1.00 81.88 74 LYS A CA 1
ATOM 587 C C . LYS A 1 74 ? 12.662 3.077 8.210 1.00 81.88 74 LYS A C 1
ATOM 589 O O . LYS A 1 74 ? 11.900 2.097 8.041 1.00 81.88 74 LYS A O 1
#

Sequence (74 aa):
MTVKVSLLNVRDKPGLDGKIVATYTYGEQFNYDSVYIADGYIWVSYVSRSGVRRYVAAGEESNRRNVVPYGTFK

InterPro domains:
  IPR003646 SH3-like domain, bacterial-type [PF08460] (14-57)
  IPR003646 SH3-like domain, bacterial-type [SM00287] (2-65)

Solvent-accessible surface area (backbone atoms only — not comparable to full-atom values): 4172 Å² total; per-residue (Å²): 64,35,33,69,40,74,68,38,57,28,16,64,40,84,46,90,86,31,56,76,78,50,71,48,41,55,68,42,73,53,80,63,83,47,79,48,79,45,87,60,23,31,28,38,25,32,70,42,98,86,72,45,62,34,21,30,72,43,20,38,41,54,95,94,35,71,78,47,64,38,41,51,81,128

Nearest PDB structures (foldseek):
  5udm-assembly1_B  TM=9.820E-01  e=6.630E-06  Streptococcus pyogenes MGAS5005
  5udn-assembly2_A  TM=8.706E-01  e=1.692E-06  Streptococcus pyogenes MGAS5005
  5udn-assembly1_B  TM=8.720E-01  e=7.429E-06  Streptococcus pyogenes MGAS5005
  6rk4-assembly1_A  TM=8.642E-01  e=3.559E-04  Staphylococcus simulans
  4lxc-assembly1_A  TM=8.701E-01  e=5.611E-04  Staphylococcus simulans